Protein AF-A0A286D4R8-F1 (afdb_monomer_lite)

Sequence (88 aa):
MTTLEAYLQSLLMSEQDLAALLSKLPDEALEAIANSAVLATHPASRIANVILLDRKRAARALLQRAEQYVSRPPAPVPPDDEPRGPRP

Foldseek 3Di:
DDPVLVVLVVDPDDLVVLLVVLLPDDLVVLVCCLPDPSCVVPSSNVSSVVSNVVVVVVVVVVVVVVCVVVPPPPDPDDPPPDPPPDDD

Organism: NCBI:txid1073196

pLDDT: mean 82.14, std 12.84, range [53.06, 95.69]

Secondary structure (DSSP, 8-state):
--HHHHHHHH----HHHHHHHHTTS-HHHHHHHHT-SSSTTSHHHHHHHHHHHHHHHHHHHHHHHHHHHHTSPPPPPPP-----PPP-

Radius of gyration: 25.46 Å; chains: 1; bounding box: 49×23×81 Å

Structure (mmCIF, N/CA/C/O backbone):
data_AF-A0A286D4R8-F1
#
_entry.id   AF-A0A286D4R8-F1
#
loop_
_atom_site.group_PDB
_atom_site.id
_atom_site.type_symbol
_atom_site.label_atom_id
_atom_site.label_alt_id
_atom_site.label_comp_id
_atom_site.label_asym_id
_atom_site.label_entity_id
_atom_site.label_seq_id
_atom_site.pdbx_PDB_ins_code
_atom_site.Cartn_x
_atom_site.Cartn_y
_atom_site.Cartn_z
_atom_site.occupancy
_atom_site.B_iso_or_equiv
_atom_site.auth_seq_id
_atom_site.auth_comp_id
_atom_site.auth_asym_id
_atom_site.auth_atom_id
_atom_site.pdbx_PDB_model_num
ATOM 1 N N . MET A 1 1 ? 16.859 8.860 -9.067 1.00 55.75 1 MET A N 1
ATOM 2 C CA . MET A 1 1 ? 16.140 7.597 -8.799 1.00 55.75 1 MET A CA 1
ATOM 3 C C . MET A 1 1 ? 16.412 7.214 -7.362 1.00 55.75 1 MET A C 1
ATOM 5 O O . MET A 1 1 ? 17.576 7.211 -6.975 1.00 55.75 1 MET A O 1
ATOM 9 N N . THR A 1 2 ? 15.373 6.987 -6.561 1.00 64.94 2 THR A N 1
ATOM 10 C CA . THR A 1 2 ? 15.563 6.504 -5.185 1.00 64.94 2 THR A CA 1
ATOM 11 C C . THR A 1 2 ? 15.989 5.033 -5.221 1.00 64.94 2 THR A C 1
ATOM 13 O O . THR A 1 2 ? 15.629 4.298 -6.142 1.00 64.94 2 THR A O 1
ATOM 16 N N . THR A 1 3 ? 16.780 4.587 -4.244 1.00 78.81 3 THR A N 1
ATOM 17 C CA . THR A 1 3 ? 17.261 3.192 -4.172 1.00 78.81 3 THR A CA 1
ATOM 18 C C . THR A 1 3 ? 16.112 2.181 -4.120 1.00 78.81 3 THR A C 1
ATOM 20 O O . THR A 1 3 ? 16.249 1.073 -4.630 1.00 78.81 3 THR A O 1
ATOM 23 N N . LEU A 1 4 ? 14.962 2.581 -3.570 1.00 80.38 4 LEU A N 1
ATOM 24 C CA . LEU A 1 4 ? 13.764 1.755 -3.465 1.00 80.38 4 LEU A CA 1
ATOM 25 C C . LEU A 1 4 ? 13.098 1.489 -4.823 1.00 80.38 4 LEU A C 1
ATOM 27 O O . LEU A 1 4 ? 12.746 0.351 -5.107 1.00 80.38 4 LEU A O 1
ATOM 31 N N . GLU A 1 5 ? 12.959 2.499 -5.686 1.00 79.69 5 GLU A N 1
ATOM 32 C CA . GLU A 1 5 ? 12.358 2.320 -7.019 1.00 79.69 5 GLU A CA 1
ATOM 33 C C . GLU A 1 5 ? 13.202 1.396 -7.898 1.00 79.69 5 GLU A C 1
ATOM 35 O O . GLU A 1 5 ? 12.673 0.493 -8.543 1.00 79.69 5 GLU A O 1
ATOM 40 N N . ALA A 1 6 ? 14.523 1.591 -7.878 1.00 80.94 6 ALA A N 1
ATOM 41 C CA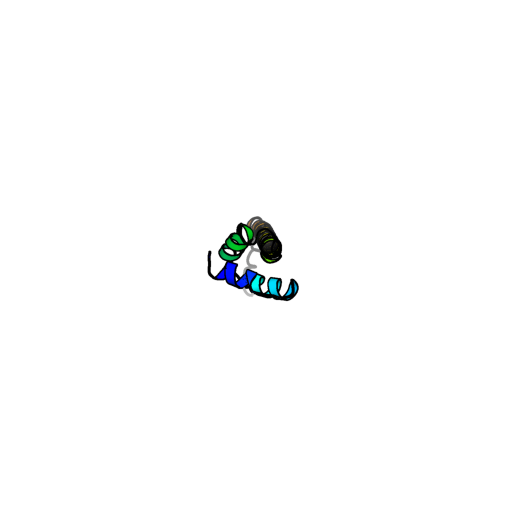 . ALA A 1 6 ? 15.461 0.751 -8.616 1.00 80.94 6 ALA A CA 1
ATOM 42 C C . ALA A 1 6 ? 15.464 -0.695 -8.087 1.00 80.94 6 ALA A C 1
ATOM 44 O O . ALA A 1 6 ? 15.522 -1.652 -8.862 1.00 80.94 6 ALA A O 1
ATOM 45 N N . TYR A 1 7 ? 15.343 -0.870 -6.768 1.00 84.62 7 TYR A N 1
ATOM 46 C CA . TYR A 1 7 ? 15.214 -2.190 -6.160 1.00 84.62 7 TYR A CA 1
ATOM 47 C C . TYR A 1 7 ? 13.917 -2.882 -6.598 1.00 84.62 7 TYR A C 1
ATOM 49 O O . TYR A 1 7 ? 13.958 -4.013 -7.070 1.00 84.62 7 TYR A O 1
ATOM 57 N N . LEU A 1 8 ? 12.782 -2.183 -6.549 1.00 84.69 8 LEU A N 1
ATOM 58 C CA . LEU A 1 8 ? 11.493 -2.729 -6.978 1.00 84.69 8 LEU A CA 1
ATOM 59 C C . LEU A 1 8 ? 11.449 -3.057 -8.476 1.00 84.69 8 LEU A C 1
ATOM 61 O O . LEU A 1 8 ? 10.818 -4.040 -8.842 1.00 84.69 8 LEU A O 1
ATOM 65 N N . GLN A 1 9 ? 12.134 -2.290 -9.331 1.00 80.56 9 GLN A N 1
ATOM 66 C CA . GLN A 1 9 ? 12.249 -2.609 -10.761 1.00 80.56 9 GLN A CA 1
ATOM 67 C C . GLN A 1 9 ? 13.138 -3.823 -11.056 1.00 80.56 9 GLN A C 1
ATOM 69 O O . GLN A 1 9 ? 12.919 -4.509 -12.051 1.00 80.56 9 GLN A O 1
ATOM 74 N N . SER A 1 10 ? 14.159 -4.076 -10.233 1.00 82.56 10 SER A N 1
ATOM 75 C CA . SER A 1 10 ? 15.072 -5.218 -10.422 1.00 82.56 10 SER A CA 1
ATOM 76 C C . SER A 1 10 ? 14.541 -6.525 -9.827 1.00 82.56 10 SER A C 1
ATOM 78 O O . SER A 1 10 ? 15.066 -7.603 -10.106 1.00 82.56 10 SER A O 1
ATOM 80 N N . LEU A 1 11 ? 13.486 -6.438 -9.022 1.00 81.38 11 LEU A N 1
ATOM 81 C CA . LEU A 1 11 ? 12.855 -7.559 -8.352 1.00 81.38 11 LEU A CA 1
ATOM 82 C C . LEU A 1 11 ? 11.867 -8.292 -9.269 1.00 81.38 11 LEU A C 1
ATOM 84 O O . LEU A 1 11 ? 10.781 -7.806 -9.568 1.00 81.38 11 LEU A O 1
ATOM 88 N N . LEU A 1 12 ? 12.210 -9.526 -9.637 1.00 77.06 12 LEU A N 1
ATOM 89 C CA . LEU A 1 12 ? 11.269 -10.479 -10.227 1.00 77.06 12 LEU A CA 1
ATOM 90 C C . LEU A 1 12 ? 10.608 -11.282 -9.100 1.00 77.06 12 LEU A C 1
ATOM 92 O O . LEU A 1 12 ? 11.132 -12.304 -8.662 1.00 77.06 12 LEU A O 1
ATOM 96 N N . MET A 1 13 ? 9.473 -10.799 -8.601 1.00 81.62 13 MET A N 1
ATOM 97 C CA . MET A 1 13 ? 8.675 -11.469 -7.563 1.00 81.62 13 MET A CA 1
ATOM 98 C C . MET A 1 13 ? 7.199 -11.509 -7.946 1.00 81.62 13 MET A C 1
ATOM 100 O O . MET A 1 13 ? 6.739 -10.750 -8.800 1.00 81.62 13 MET A O 1
ATOM 104 N N . SER A 1 14 ? 6.456 -12.420 -7.315 1.00 87.81 14 SER A N 1
ATOM 105 C CA . SER A 1 14 ? 5.009 -12.501 -7.491 1.00 87.81 14 SER A CA 1
ATOM 106 C C . SER A 1 14 ? 4.320 -11.251 -6.929 1.00 87.81 14 SER A C 1
ATOM 108 O O . SER A 1 14 ? 4.827 -10.601 -6.011 1.00 87.81 14 SER A O 1
ATOM 110 N N . GLU A 1 15 ? 3.126 -10.923 -7.435 1.00 88.00 15 GLU A N 1
ATOM 111 C CA . GLU A 1 15 ? 2.331 -9.814 -6.883 1.00 88.00 15 GLU A CA 1
ATOM 112 C C . GLU A 1 15 ? 2.008 -10.017 -5.393 1.00 88.00 15 GLU A C 1
ATOM 114 O O . GLU A 1 15 ? 1.880 -9.047 -4.648 1.00 88.00 15 GLU A O 1
ATOM 119 N N . GLN A 1 16 ? 1.912 -11.271 -4.945 1.00 88.19 16 GLN A N 1
ATOM 120 C CA . GLN A 1 16 ? 1.573 -11.621 -3.570 1.00 88.19 16 GLN A CA 1
ATOM 121 C C . GLN A 1 16 ? 2.740 -11.350 -2.609 1.00 88.19 16 GLN A C 1
ATOM 123 O O . GLN A 1 16 ? 2.544 -10.739 -1.557 1.00 88.19 16 GLN A O 1
ATOM 128 N N . ASP A 1 17 ? 3.962 -11.721 -3.001 1.00 90.62 17 ASP A N 1
ATOM 129 C CA . ASP A 1 17 ? 5.175 -11.426 -2.225 1.00 90.62 17 ASP A CA 1
ATOM 130 C C . ASP A 1 17 ? 5.460 -9.924 -2.196 1.00 90.62 17 ASP A C 1
ATOM 132 O O . ASP A 1 17 ? 5.801 -9.358 -1.154 1.00 90.62 17 ASP A O 1
ATOM 136 N N . LEU A 1 18 ? 5.249 -9.257 -3.333 1.00 91.12 18 LEU A N 1
ATOM 137 C CA . LEU A 1 18 ? 5.372 -7.811 -3.442 1.00 91.12 18 LEU A CA 1
ATOM 138 C C . LEU A 1 18 ? 4.367 -7.101 -2.523 1.00 91.12 18 LEU A C 1
ATOM 140 O O . LEU A 1 18 ? 4.745 -6.176 -1.807 1.00 91.12 18 LEU A O 1
ATOM 144 N N . ALA A 1 19 ? 3.114 -7.560 -2.468 1.00 91.75 19 ALA A N 1
ATOM 145 C CA . ALA A 1 19 ? 2.121 -7.028 -1.538 1.00 91.75 19 ALA A CA 1
ATOM 146 C C . ALA A 1 19 ? 2.532 -7.216 -0.072 1.00 91.75 19 ALA A C 1
ATOM 148 O O . ALA A 1 19 ? 2.405 -6.277 0.713 1.00 91.75 19 ALA A O 1
ATOM 149 N N . ALA A 1 20 ? 3.080 -8.378 0.291 1.00 92.75 20 ALA A N 1
ATOM 150 C CA . ALA A 1 20 ? 3.558 -8.648 1.648 1.00 92.75 20 ALA A CA 1
ATOM 151 C C . ALA A 1 20 ? 4.777 -7.794 2.045 1.00 92.75 20 ALA A C 1
ATOM 153 O O . ALA A 1 20 ? 4.961 -7.468 3.222 1.00 92.75 20 ALA A O 1
ATOM 154 N N . LEU A 1 21 ? 5.628 -7.433 1.082 1.00 92.00 21 LEU A N 1
ATOM 155 C CA . LEU A 1 21 ? 6.746 -6.518 1.307 1.00 92.00 21 LEU A CA 1
ATOM 156 C C . LEU A 1 21 ? 6.243 -5.082 1.478 1.00 92.00 21 LEU A C 1
ATOM 158 O O . LEU A 1 21 ? 6.576 -4.421 2.463 1.00 92.00 21 LEU A O 1
ATOM 162 N N . LEU A 1 22 ? 5.394 -4.619 0.559 1.00 92.88 22 LEU A N 1
ATOM 163 C CA . LEU A 1 22 ? 4.835 -3.269 0.586 1.00 92.88 22 LEU A CA 1
ATOM 164 C C . LEU A 1 22 ? 3.945 -3.040 1.816 1.00 92.88 22 LEU A C 1
ATOM 166 O O . LEU A 1 22 ? 3.972 -1.958 2.395 1.00 92.88 22 LEU A O 1
ATOM 170 N N . SER A 1 23 ? 3.226 -4.054 2.304 1.00 94.19 23 SER A N 1
ATOM 171 C CA . SER A 1 23 ? 2.373 -3.925 3.493 1.00 94.19 23 SER A CA 1
ATOM 172 C C . SER A 1 23 ? 3.142 -3.613 4.779 1.00 94.19 23 SER A C 1
ATOM 174 O O . SER A 1 23 ? 2.523 -3.211 5.763 1.00 94.19 23 SER A O 1
ATOM 176 N N . LYS A 1 24 ? 4.467 -3.801 4.794 1.00 93.69 24 LYS A N 1
ATOM 177 C CA . LYS A 1 24 ? 5.344 -3.466 5.928 1.00 93.69 24 LYS A CA 1
ATOM 178 C C . LYS A 1 24 ? 5.890 -2.039 5.857 1.00 93.69 24 LYS A C 1
ATOM 180 O O . LYS A 1 24 ? 6.472 -1.573 6.831 1.00 93.69 24 LYS A O 1
ATOM 185 N N . LEU A 1 25 ? 5.725 -1.354 4.725 1.00 92.25 25 LEU A N 1
ATOM 186 C CA . LEU A 1 25 ? 6.213 0.007 4.539 1.00 92.25 25 LEU A CA 1
ATOM 187 C C . LEU A 1 25 ? 5.276 1.042 5.193 1.00 92.25 25 LEU A C 1
ATOM 189 O O . LEU A 1 25 ? 4.064 0.799 5.319 1.00 92.25 25 LEU A O 1
ATOM 193 N N . PRO A 1 26 ? 5.822 2.204 5.602 1.00 94.06 26 PRO A N 1
ATOM 194 C CA . PRO A 1 26 ? 5.022 3.343 6.038 1.00 94.06 26 PRO A CA 1
ATOM 195 C C . PRO A 1 26 ? 4.260 3.967 4.860 1.00 94.06 26 PRO A C 1
ATOM 197 O O . PRO A 1 26 ? 4.642 3.798 3.700 1.00 94.06 26 PRO A O 1
ATOM 200 N N . ASP A 1 27 ? 3.199 4.716 5.166 1.00 94.19 27 ASP A N 1
ATOM 201 C CA . ASP A 1 27 ? 2.344 5.353 4.155 1.00 94.19 27 ASP A CA 1
ATOM 202 C C . ASP A 1 27 ? 3.137 6.300 3.242 1.00 94.19 27 ASP A C 1
ATOM 204 O O . ASP A 1 27 ? 2.951 6.266 2.034 1.00 94.19 27 ASP A O 1
ATOM 208 N N . GLU A 1 28 ? 4.099 7.050 3.783 1.00 93.00 28 GLU A N 1
ATOM 209 C CA . GLU A 1 28 ? 4.967 7.965 3.021 1.00 93.00 28 GLU A CA 1
ATOM 210 C C . GLU A 1 28 ? 5.746 7.244 1.906 1.00 93.00 28 GLU A C 1
ATOM 212 O O . GLU A 1 28 ? 5.839 7.722 0.775 1.00 93.00 28 GLU A O 1
ATOM 217 N N . ALA A 1 29 ? 6.278 6.054 2.203 1.00 91.50 29 ALA A N 1
ATOM 218 C CA . ALA A 1 29 ? 7.004 5.248 1.226 1.00 91.50 29 ALA A CA 1
ATOM 219 C C . ALA A 1 29 ? 6.054 4.641 0.183 1.00 91.50 29 ALA A C 1
ATOM 221 O O . ALA A 1 29 ? 6.392 4.574 -1.000 1.00 91.50 29 ALA A O 1
ATOM 222 N N . LEU A 1 30 ? 4.855 4.230 0.603 1.00 92.94 30 LEU A N 1
ATOM 223 C CA . LEU A 1 30 ? 3.818 3.753 -0.311 1.00 92.94 30 LEU A CA 1
ATOM 224 C C . LEU A 1 30 ? 3.330 4.867 -1.241 1.00 92.94 30 LEU A C 1
ATOM 226 O O . LEU A 1 30 ? 3.127 4.611 -2.424 1.00 92.94 30 LEU A O 1
ATOM 230 N N . GLU A 1 31 ? 3.189 6.096 -0.745 1.00 93.69 31 GLU A N 1
ATOM 231 C CA . GLU A 1 31 ? 2.811 7.262 -1.545 1.00 93.69 31 GLU A CA 1
ATOM 232 C C . GLU A 1 31 ? 3.906 7.620 -2.553 1.00 93.69 31 GLU A C 1
ATOM 234 O O . GLU A 1 31 ? 3.599 7.893 -3.714 1.00 93.69 31 GLU A O 1
ATOM 239 N N . ALA A 1 32 ? 5.181 7.546 -2.163 1.00 91.31 32 ALA A N 1
ATOM 240 C CA . ALA A 1 32 ? 6.293 7.732 -3.092 1.00 91.31 32 ALA A CA 1
ATOM 241 C C . ALA A 1 32 ? 6.284 6.682 -4.220 1.00 91.31 32 ALA A C 1
ATOM 243 O O . ALA A 1 32 ? 6.453 7.029 -5.387 1.00 91.31 32 ALA A O 1
ATOM 244 N N . ILE A 1 33 ? 6.028 5.410 -3.894 1.00 91.38 33 ILE A N 1
ATOM 245 C CA . ILE A 1 33 ? 5.922 4.322 -4.881 1.00 91.38 33 ILE A CA 1
ATOM 246 C C . ILE A 1 33 ? 4.699 4.508 -5.788 1.00 91.38 33 ILE A C 1
ATOM 248 O O . ILE A 1 33 ? 4.806 4.354 -7.004 1.00 91.38 33 ILE A O 1
ATOM 252 N N . ALA A 1 34 ? 3.543 4.846 -5.214 1.00 91.31 34 ALA A N 1
ATOM 253 C CA . ALA A 1 34 ? 2.301 5.061 -5.951 1.00 91.31 34 ALA A CA 1
ATOM 254 C C . ALA A 1 34 ? 2.421 6.221 -6.952 1.00 91.31 34 ALA A C 1
ATOM 256 O O . ALA A 1 34 ? 1.941 6.105 -8.078 1.00 91.31 34 ALA A O 1
ATOM 257 N N . ASN A 1 35 ? 3.105 7.301 -6.562 1.00 91.88 35 ASN A N 1
ATOM 258 C CA . ASN A 1 35 ? 3.309 8.498 -7.381 1.00 91.88 35 ASN A CA 1
ATOM 259 C C . ASN A 1 35 ? 4.574 8.446 -8.255 1.00 91.88 35 ASN A C 1
ATOM 261 O O . ASN A 1 35 ? 4.864 9.398 -8.983 1.00 91.88 35 ASN A O 1
ATOM 265 N N . SER A 1 36 ? 5.346 7.361 -8.192 1.00 89.44 36 SER A N 1
ATOM 266 C CA . SER A 1 36 ? 6.569 7.223 -8.975 1.00 89.44 36 SER A CA 1
ATOM 267 C C . SER A 1 36 ? 6.255 7.086 -10.464 1.00 89.44 36 SER A C 1
ATOM 269 O O . SER A 1 36 ? 5.636 6.114 -10.901 1.00 89.44 36 SER A O 1
ATOM 271 N N . ALA A 1 37 ? 6.772 8.014 -11.272 1.00 88.38 37 ALA A N 1
ATOM 272 C CA . ALA A 1 37 ? 6.698 7.922 -12.731 1.00 88.38 37 ALA A CA 1
ATOM 273 C C . ALA A 1 37 ? 7.446 6.690 -13.279 1.00 88.38 37 ALA A C 1
ATOM 275 O O . ALA A 1 37 ? 7.066 6.135 -14.306 1.00 88.38 37 ALA A O 1
ATOM 276 N N . VAL A 1 38 ? 8.487 6.237 -12.572 1.00 87.19 38 VAL A N 1
ATOM 277 C CA . VAL A 1 38 ? 9.316 5.077 -12.939 1.00 87.19 38 VAL A CA 1
ATOM 278 C C . VAL A 1 38 ? 8.560 3.761 -12.728 1.00 87.19 38 VAL A C 1
ATOM 280 O O . VAL A 1 38 ? 8.744 2.807 -13.483 1.00 87.19 38 VAL A O 1
ATOM 283 N N . LEU A 1 39 ? 7.689 3.713 -11.717 1.00 87.06 39 LEU A N 1
ATOM 284 C CA . LEU A 1 39 ? 6.882 2.541 -11.374 1.00 87.06 39 LEU A CA 1
ATOM 285 C C . LEU A 1 39 ? 5.429 2.643 -11.858 1.00 87.06 39 LEU A C 1
ATOM 287 O O . LEU A 1 39 ? 4.630 1.777 -11.514 1.00 87.06 39 LEU A O 1
ATOM 291 N N . ALA A 1 40 ? 5.074 3.649 -12.663 1.00 86.81 40 ALA A N 1
ATOM 292 C CA . ALA A 1 40 ? 3.689 3.915 -13.064 1.00 86.81 40 ALA A CA 1
ATOM 293 C C . ALA A 1 40 ? 3.006 2.719 -13.755 1.00 86.81 40 ALA A C 1
ATOM 295 O O . ALA A 1 40 ? 1.812 2.490 -13.575 1.00 86.81 40 ALA A O 1
ATOM 296 N N . THR A 1 41 ? 3.763 1.932 -14.523 1.00 87.38 41 THR A N 1
ATOM 297 C CA . THR A 1 41 ? 3.284 0.706 -15.186 1.00 87.38 41 THR A CA 1
ATOM 298 C C . THR A 1 41 ? 3.620 -0.570 -14.410 1.00 87.38 41 THR A C 1
ATOM 300 O O . THR A 1 41 ? 3.236 -1.664 -14.820 1.00 87.38 41 THR A O 1
ATOM 303 N N . HIS A 1 42 ? 4.336 -0.452 -13.290 1.00 90.69 42 HIS A N 1
ATOM 304 C CA . HIS A 1 42 ? 4.787 -1.577 -12.483 1.00 90.69 42 HIS A CA 1
ATOM 305 C C . HIS A 1 42 ? 3.699 -2.009 -11.480 1.00 90.69 42 HIS A C 1
ATOM 307 O O . HIS A 1 42 ? 3.042 -1.147 -10.882 1.00 90.69 42 HIS A O 1
ATOM 313 N N . PRO A 1 43 ? 3.540 -3.319 -11.188 1.00 91.00 43 PRO A N 1
ATOM 314 C CA . PRO A 1 43 ? 2.569 -3.805 -10.202 1.00 91.00 43 PRO A CA 1
ATOM 315 C C . PRO A 1 43 ? 2.696 -3.140 -8.825 1.00 91.00 43 PRO A C 1
ATOM 317 O O . PRO A 1 43 ? 1.690 -2.931 -8.149 1.00 91.00 43 PRO A O 1
ATOM 320 N N . ALA A 1 44 ? 3.913 -2.741 -8.433 1.00 91.81 44 ALA A N 1
ATOM 321 C CA . ALA A 1 44 ? 4.175 -2.066 -7.159 1.00 91.81 44 ALA A CA 1
ATOM 32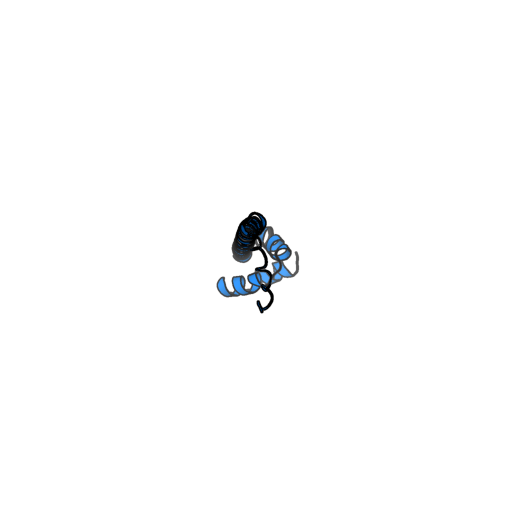2 C C . ALA A 1 44 ? 3.349 -0.784 -6.970 1.00 91.81 44 ALA A C 1
ATOM 324 O O . ALA A 1 44 ? 2.830 -0.571 -5.878 1.00 91.81 44 ALA A O 1
ATOM 325 N N . SER A 1 45 ? 3.180 0.042 -8.012 1.00 92.62 45 SER A N 1
ATOM 326 C CA . SER A 1 45 ? 2.397 1.284 -7.906 1.00 92.62 45 SER A CA 1
ATOM 327 C C . SER A 1 45 ? 0.911 0.988 -7.669 1.00 92.62 45 SER A C 1
ATOM 329 O O . SER A 1 45 ? 0.281 1.563 -6.776 1.00 92.62 45 SER A O 1
ATOM 331 N N . ARG A 1 46 ? 0.347 0.012 -8.396 1.00 93.50 46 ARG A N 1
ATOM 332 C CA . ARG A 1 46 ? -1.045 -0.424 -8.203 1.00 93.50 46 ARG A CA 1
ATOM 333 C C . ARG A 1 46 ? -1.261 -1.016 -6.809 1.00 93.50 46 ARG A C 1
ATOM 335 O O . ARG A 1 46 ? -2.223 -0.655 -6.138 1.00 93.50 46 ARG A O 1
ATOM 342 N N . ILE A 1 47 ? -0.372 -1.904 -6.366 1.00 94.19 47 ILE A N 1
ATOM 343 C CA . ILE A 1 47 ? -0.471 -2.566 -5.058 1.00 94.19 47 ILE A CA 1
ATOM 344 C C . ILE A 1 47 ? -0.321 -1.549 -3.918 1.00 94.19 47 ILE A C 1
ATOM 346 O O . ILE A 1 47 ? -1.102 -1.584 -2.969 1.00 94.19 47 ILE A O 1
ATOM 350 N N .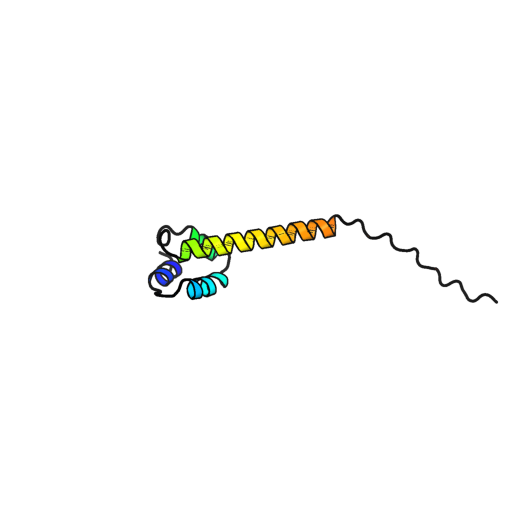 ALA A 1 48 ? 0.613 -0.597 -4.027 1.00 93.69 48 ALA A N 1
ATOM 351 C CA . ALA A 1 48 ? 0.779 0.469 -3.040 1.00 93.69 48 ALA A CA 1
ATOM 352 C C . ALA A 1 48 ? -0.495 1.320 -2.889 1.00 93.69 48 ALA A C 1
ATOM 354 O O . ALA A 1 48 ? -0.928 1.583 -1.767 1.00 93.69 48 ALA A O 1
ATOM 355 N N . ASN A 1 49 ? -1.147 1.673 -4.003 1.00 94.00 49 ASN A N 1
ATOM 356 C CA . ASN A 1 49 ? -2.423 2.393 -3.989 1.00 94.00 49 ASN A CA 1
ATOM 357 C C . ASN A 1 49 ? -3.541 1.617 -3.276 1.00 94.00 49 ASN A C 1
ATOM 359 O O . ASN A 1 49 ? -4.300 2.205 -2.505 1.00 94.00 49 ASN A O 1
ATOM 363 N N . VAL A 1 50 ? -3.637 0.302 -3.504 1.00 95.00 50 VAL A N 1
ATOM 364 C CA . VAL A 1 50 ? -4.627 -0.552 -2.826 1.00 95.00 50 VAL A CA 1
ATOM 365 C C . VAL A 1 50 ? -4.391 -0.557 -1.315 1.00 95.00 50 VAL A C 1
ATOM 367 O O . VAL A 1 50 ? -5.322 -0.302 -0.553 1.00 95.00 50 VAL A O 1
ATOM 370 N N . ILE A 1 51 ? -3.143 -0.759 -0.878 1.00 94.06 51 ILE A N 1
ATOM 371 C CA . ILE A 1 51 ? -2.789 -0.770 0.550 1.00 94.06 51 ILE A CA 1
ATOM 372 C C . ILE A 1 51 ? -3.121 0.577 1.208 1.00 94.06 51 ILE A C 1
ATOM 374 O O . ILE A 1 51 ? -3.728 0.606 2.280 1.00 94.06 51 ILE A O 1
ATOM 378 N N . LEU A 1 52 ? -2.770 1.696 0.565 1.00 95.69 52 LEU A N 1
ATOM 379 C CA . LEU A 1 52 ? -3.081 3.039 1.067 1.00 95.69 52 LEU A CA 1
ATOM 380 C C . LEU A 1 52 ? -4.588 3.268 1.203 1.00 95.69 52 LEU A C 1
ATOM 382 O O . LEU A 1 52 ? -5.046 3.827 2.203 1.00 95.69 52 LEU A O 1
ATOM 386 N N . LEU A 1 53 ? -5.372 2.840 0.211 1.00 95.12 53 LEU A N 1
ATOM 387 C CA . LEU A 1 53 ? -6.823 2.983 0.241 1.00 95.12 53 LEU A CA 1
ATOM 388 C C . LEU A 1 53 ? -7.439 2.187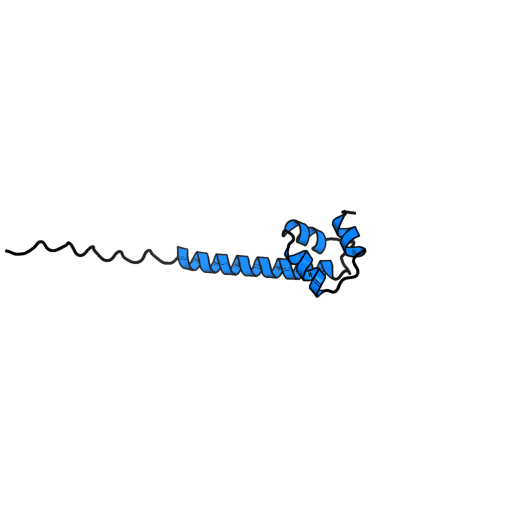 1.397 1.00 95.12 53 LEU A C 1
ATOM 390 O O . LEU A 1 53 ? -8.298 2.710 2.111 1.00 95.12 53 LEU A O 1
ATOM 394 N N . ASP A 1 54 ? -6.985 0.954 1.608 1.00 94.62 54 ASP A N 1
ATOM 395 C CA . ASP A 1 54 ? -7.487 0.099 2.682 1.00 94.62 54 ASP A CA 1
ATOM 396 C C . ASP A 1 54 ? -7.119 0.638 4.065 1.00 94.62 54 ASP A C 1
ATOM 398 O O . ASP A 1 54 ? -7.978 0.694 4.949 1.00 94.62 54 ASP A O 1
ATOM 402 N N . ARG A 1 55 ? -5.893 1.148 4.246 1.00 93.31 55 ARG A N 1
ATOM 403 C CA . ARG A 1 55 ? -5.489 1.824 5.490 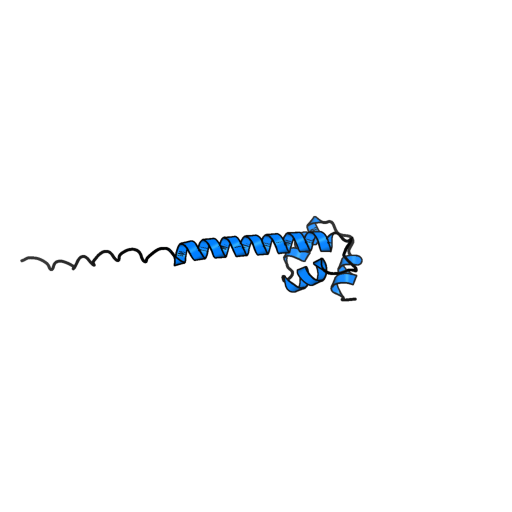1.00 93.31 55 ARG A CA 1
ATOM 404 C C . ARG A 1 55 ? -6.350 3.058 5.768 1.00 93.31 55 ARG A C 1
ATOM 406 O O . ARG A 1 55 ? -6.855 3.213 6.880 1.00 93.31 55 ARG A O 1
ATOM 413 N N . LYS A 1 56 ? -6.608 3.893 4.753 1.00 93.19 56 LYS A N 1
ATOM 414 C CA . LYS A 1 56 ? -7.484 5.077 4.872 1.00 93.19 56 LYS A CA 1
ATOM 415 C C . LYS A 1 56 ? -8.925 4.690 5.228 1.00 93.19 56 LYS A C 1
ATOM 417 O O . LYS A 1 56 ? -9.553 5.345 6.062 1.00 93.19 56 LYS A O 1
ATOM 422 N N . ARG A 1 57 ? -9.452 3.607 4.646 1.00 93.69 57 ARG A N 1
ATOM 423 C CA . ARG A 1 57 ? -10.780 3.067 4.990 1.00 93.69 57 ARG A CA 1
ATOM 424 C C . ARG A 1 57 ? -10.836 2.559 6.428 1.00 93.69 57 ARG A C 1
ATOM 426 O O . ARG A 1 57 ? -11.777 2.903 7.142 1.00 93.69 57 ARG A O 1
ATOM 433 N N . ALA A 1 58 ? -9.834 1.799 6.863 1.00 91.88 58 ALA A N 1
ATOM 434 C CA . ALA A 1 58 ? -9.744 1.304 8.234 1.00 91.88 58 ALA A CA 1
ATOM 435 C C . ALA A 1 58 ? -9.673 2.458 9.247 1.00 91.88 58 ALA A C 1
ATOM 437 O O . ALA A 1 58 ? -10.422 2.466 10.223 1.00 91.88 58 ALA A O 1
ATOM 438 N N . ALA A 1 59 ? -8.855 3.479 8.973 1.00 89.50 59 ALA A N 1
ATOM 439 C CA . ALA A 1 59 ? -8.771 4.681 9.799 1.00 89.50 59 ALA A CA 1
ATOM 440 C C . ALA A 1 59 ? -10.124 5.405 9.897 1.00 89.50 59 ALA A C 1
ATOM 442 O O . ALA A 1 59 ? -10.560 5.764 10.989 1.00 89.50 59 ALA A O 1
ATOM 443 N N . ARG A 1 60 ? -10.842 5.557 8.776 1.00 90.69 60 ARG A N 1
ATOM 444 C CA . ARG A 1 60 ? -12.174 6.180 8.768 1.00 90.69 60 ARG A CA 1
ATOM 445 C C . ARG A 1 60 ? -13.201 5.383 9.572 1.00 90.69 60 ARG A C 1
ATOM 447 O O . ARG A 1 60 ? -13.984 5.981 10.303 1.00 90.69 60 ARG A O 1
ATOM 454 N N . ALA A 1 61 ? -13.188 4.056 9.469 1.00 89.38 61 ALA A N 1
ATOM 455 C CA . ALA A 1 61 ? -14.068 3.197 10.259 1.00 89.38 61 ALA A CA 1
ATOM 456 C C . ALA A 1 61 ? -13.776 3.307 11.767 1.00 89.38 61 ALA A C 1
ATOM 458 O O . ALA A 1 61 ? -14.703 3.358 12.575 1.00 89.38 61 ALA A O 1
ATOM 459 N N . LEU A 1 62 ? -12.497 3.396 12.150 1.00 87.75 62 LEU A N 1
ATOM 460 C CA . LEU A 1 62 ? -12.094 3.621 13.540 1.00 87.75 62 LEU A CA 1
ATOM 461 C C . LEU A 1 62 ? -12.560 4.984 14.059 1.00 87.75 62 LEU A C 1
ATOM 463 O O . LEU A 1 62 ? -13.092 5.047 15.164 1.00 87.75 62 LEU A O 1
ATOM 467 N N . LEU A 1 63 ? -12.422 6.046 13.261 1.00 85.56 63 LEU A N 1
ATOM 468 C CA . LEU A 1 63 ? -12.907 7.382 13.619 1.00 85.56 63 LEU A CA 1
ATOM 469 C C . LEU A 1 63 ? -14.425 7.402 13.817 1.00 85.56 63 LEU A C 1
ATOM 471 O O . LEU A 1 63 ? -14.891 7.850 14.858 1.00 85.56 63 LEU A O 1
ATOM 475 N N . GLN A 1 64 ? -15.194 6.828 12.887 1.00 85.06 64 GLN A N 1
ATOM 476 C CA . GLN A 1 64 ? -16.654 6.722 13.026 1.00 85.06 64 GLN A CA 1
ATOM 477 C C . GLN A 1 64 ? -17.059 5.947 14.282 1.00 85.06 64 GLN A C 1
ATOM 479 O O . GLN A 1 64 ? -18.008 6.307 14.978 1.00 85.06 64 GLN A O 1
ATOM 484 N N . ARG A 1 65 ? -16.326 4.877 14.601 1.00 80.38 65 ARG A N 1
ATOM 485 C CA . ARG A 1 65 ? -16.564 4.107 15.819 1.00 80.38 65 ARG A CA 1
ATOM 486 C C . ARG A 1 65 ? -16.209 4.913 17.072 1.00 80.38 65 ARG A C 1
ATOM 488 O O . ARG A 1 65 ? -16.954 4.861 18.045 1.00 80.38 65 ARG A O 1
ATOM 495 N N . ALA A 1 66 ? -15.117 5.675 17.057 1.00 80.50 66 ALA A N 1
ATOM 496 C CA . ALA A 1 66 ? -14.743 6.565 18.154 1.00 80.50 66 ALA A CA 1
ATOM 497 C C . ALA A 1 66 ? -15.792 7.669 18.378 1.00 80.50 66 ALA A C 1
ATOM 499 O O . ALA A 1 66 ? -16.183 7.906 19.518 1.00 80.50 66 ALA A O 1
ATOM 500 N N . GLU A 1 67 ? -16.323 8.275 17.312 1.00 81.00 67 GLU A N 1
ATOM 501 C CA . GLU A 1 67 ? -17.413 9.260 17.385 1.00 81.00 67 GLU A CA 1
ATOM 502 C C . GLU A 1 67 ? -18.666 8.691 18.065 1.00 81.00 67 GLU A C 1
ATOM 504 O O . GLU A 1 67 ? -19.282 9.370 18.886 1.00 81.00 67 GLU A O 1
ATOM 509 N N . GLN A 1 68 ? -19.021 7.429 17.796 1.00 75.94 68 GLN A N 1
ATOM 510 C CA . GLN A 1 68 ? -20.138 6.748 18.467 1.00 75.94 68 GLN A CA 1
ATOM 511 C C . GLN A 1 68 ? -19.903 6.550 19.970 1.00 75.94 68 GLN A C 1
ATOM 513 O O . GLN A 1 68 ? -20.856 6.600 20.747 1.00 75.94 68 GLN A O 1
ATOM 518 N N . TYR A 1 69 ? -18.654 6.329 20.390 1.00 68.19 69 TYR A N 1
ATOM 519 C CA . TYR A 1 69 ? -18.309 6.213 21.808 1.00 68.19 69 TYR A CA 1
ATOM 520 C C . TYR A 1 69 ? -18.295 7.575 22.510 1.00 68.19 69 TYR A C 1
ATOM 522 O O . TYR A 1 69 ? -18.779 7.669 23.633 1.00 68.19 69 TYR A O 1
ATOM 530 N N . VAL A 1 70 ? -17.796 8.626 21.852 1.00 63.22 70 VAL A N 1
ATOM 531 C CA . VAL A 1 70 ? -17.752 9.994 22.402 1.00 63.22 70 VAL A CA 1
ATOM 532 C C . VAL A 1 70 ? -19.143 10.639 22.451 1.00 63.22 70 VAL A C 1
ATOM 534 O O . VAL A 1 70 ? -19.441 11.386 23.377 1.00 63.22 70 VAL A O 1
ATOM 537 N N . SER A 1 71 ? -20.024 10.320 21.500 1.00 59.62 71 SER A N 1
ATOM 538 C CA . SER A 1 71 ? -21.394 10.859 21.445 1.00 59.62 71 SER A CA 1
ATOM 539 C C . SER A 1 71 ? -22.378 10.120 22.356 1.00 59.62 71 SER A C 1
ATOM 541 O O . SER A 1 71 ? -23.545 10.506 22.441 1.00 59.62 71 SER A O 1
ATOM 543 N N . ARG A 1 72 ? -21.952 9.039 23.025 1.00 53.06 72 ARG A N 1
ATOM 544 C CA . ARG A 1 72 ? -22.793 8.341 23.995 1.00 53.06 72 ARG A CA 1
ATOM 545 C C . ARG A 1 72 ? -22.777 9.172 25.283 1.00 53.06 72 ARG A C 1
ATOM 547 O O . ARG A 1 72 ? -21.706 9.298 25.877 1.00 53.06 72 ARG A O 1
ATOM 554 N N . PRO A 1 73 ? -23.909 9.760 25.716 1.00 54.25 73 PRO A N 1
ATOM 555 C CA . PRO A 1 73 ? -23.942 10.478 26.982 1.00 54.25 73 PRO A CA 1
ATOM 556 C C . PRO A 1 73 ? -23.445 9.533 28.083 1.00 54.25 73 PRO A C 1
ATOM 558 O O . PRO A 1 73 ? -23.738 8.330 28.006 1.00 54.25 73 PRO A O 1
ATOM 561 N N . PRO A 1 74 ? -22.667 10.033 29.065 1.00 57.12 74 PRO A N 1
ATOM 562 C CA . PRO A 1 74 ? -22.232 9.209 30.181 1.00 57.12 74 PRO A CA 1
ATOM 563 C C . PRO A 1 74 ? -23.471 8.521 30.739 1.00 57.12 74 PRO A C 1
ATOM 565 O O . PRO A 1 74 ? -24.496 9.172 30.965 1.00 57.12 74 PRO A O 1
ATOM 568 N N . ALA A 1 75 ? -23.407 7.191 30.851 1.00 62.84 75 ALA A N 1
ATOM 569 C CA . ALA A 1 75 ? -24.510 6.436 31.415 1.00 62.84 75 ALA A CA 1
ATOM 570 C C . ALA A 1 75 ? -24.864 7.089 32.760 1.00 62.84 75 ALA A C 1
ATOM 572 O O . ALA A 1 75 ? -23.936 7.396 33.518 1.00 62.84 75 ALA A O 1
ATOM 573 N N . PRO A 1 76 ? -26.152 7.371 33.031 1.00 62.78 76 PRO A N 1
ATOM 574 C CA . PRO A 1 76 ? -26.545 7.950 34.303 1.00 62.78 76 PRO A CA 1
ATOM 575 C C . PRO A 1 76 ? -25.957 7.074 35.404 1.00 62.78 76 PRO A C 1
ATOM 577 O O . PRO A 1 76 ? -26.201 5.866 35.432 1.00 62.78 76 PRO A O 1
ATOM 580 N N . VAL A 1 77 ? -25.113 7.678 36.242 1.00 66.69 77 VAL A N 1
ATOM 581 C CA . VAL A 1 77 ? -24.549 7.018 37.417 1.00 66.69 77 VAL A CA 1
ATOM 582 C C . VAL A 1 77 ? -25.755 6.556 38.236 1.00 66.69 77 VAL A C 1
ATOM 584 O O . VAL A 1 77 ? -26.569 7.411 38.602 1.00 66.69 77 VAL A O 1
ATOM 587 N N . PRO A 1 78 ? -25.956 5.241 38.451 1.00 60.09 78 PRO A N 1
ATOM 588 C CA . PRO A 1 78 ? -26.998 4.807 39.364 1.00 60.09 78 PRO A CA 1
ATOM 589 C C . PRO A 1 78 ? -26.681 5.452 40.716 1.00 60.09 78 PRO A C 1
ATOM 591 O O . PRO A 1 78 ? -25.510 5.450 41.103 1.00 60.09 78 PRO A O 1
ATOM 594 N N . PRO A 1 79 ? -27.662 6.071 41.395 1.00 64.69 79 PRO A N 1
ATOM 595 C CA . PRO A 1 79 ? -27.408 6.624 42.713 1.00 64.69 79 PRO A CA 1
ATOM 596 C C . PRO A 1 79 ? -26.838 5.496 43.570 1.00 64.69 79 PRO A C 1
ATOM 598 O O . PRO A 1 79 ? -27.416 4.408 43.594 1.00 64.69 79 PRO A O 1
ATOM 601 N N . ASP A 1 80 ? -25.679 5.739 44.186 1.00 68.81 80 ASP A N 1
ATOM 602 C CA . ASP A 1 80 ? -25.121 4.859 45.205 1.00 68.81 80 ASP A CA 1
ATOM 603 C C . ASP A 1 80 ? -26.254 4.542 46.184 1.00 68.81 80 ASP A C 1
ATOM 605 O O . ASP A 1 80 ? -26.778 5.440 46.851 1.00 68.81 80 ASP A O 1
ATOM 609 N N . ASP A 1 81 ? -26.687 3.280 46.211 1.00 61.34 81 ASP A N 1
ATOM 610 C CA . ASP A 1 81 ? -27.523 2.762 47.282 1.00 61.34 81 ASP A CA 1
ATOM 611 C C . ASP A 1 81 ? -26.670 2.916 48.545 1.00 61.34 81 ASP A C 1
ATOM 613 O O . ASP A 1 81 ? -25.786 2.102 48.825 1.00 61.34 81 ASP A O 1
ATOM 617 N N . GLU A 1 82 ? -26.882 4.031 49.254 1.00 64.38 82 GLU A N 1
ATOM 618 C CA . GLU A 1 82 ? -26.401 4.253 50.611 1.00 64.38 82 GLU A CA 1
ATOM 619 C C . GLU A 1 82 ? -26.539 2.922 51.353 1.00 64.38 82 GLU A C 1
ATOM 621 O O . GLU A 1 82 ? -27.647 2.366 51.377 1.00 64.38 82 GLU A O 1
ATOM 626 N N . PRO A 1 83 ? -25.462 2.376 51.951 1.00 57.12 83 PRO A N 1
ATOM 627 C CA . PRO A 1 83 ? -25.585 1.189 52.768 1.00 57.12 83 PRO A CA 1
ATOM 628 C C . PRO A 1 83 ? -26.466 1.594 53.943 1.00 57.12 83 PRO A C 1
ATOM 630 O O . PRO A 1 83 ? -25.998 2.215 54.897 1.00 57.12 83 PRO A O 1
ATOM 633 N N . ARG A 1 84 ? -27.774 1.320 53.832 1.00 63.44 84 ARG A N 1
ATOM 634 C CA . ARG A 1 84 ? -28.746 1.592 54.883 1.00 63.44 84 ARG A CA 1
ATOM 635 C C . ARG A 1 84 ? -28.198 0.907 56.115 1.00 63.44 84 ARG A C 1
ATOM 637 O O . ARG A 1 84 ? -28.125 -0.322 56.158 1.00 63.44 84 ARG A O 1
ATOM 644 N N . GLY A 1 85 ? -27.740 1.732 57.055 1.00 59.34 85 GLY A N 1
ATOM 645 C CA . GLY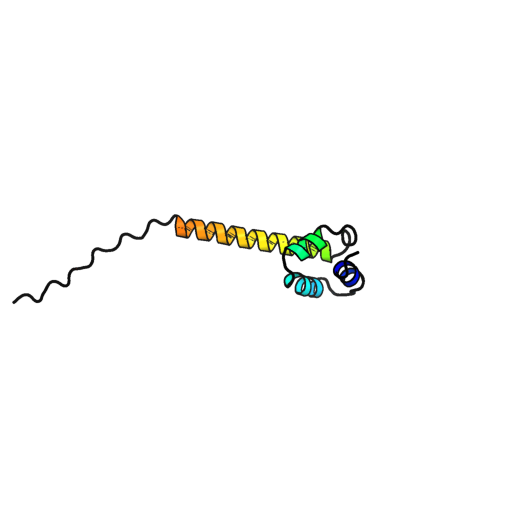 A 1 85 ? -27.101 1.271 58.272 1.00 59.34 85 GLY A CA 1
ATOM 646 C C . GLY A 1 85 ? -27.957 0.196 58.941 1.00 59.34 85 GLY A C 1
ATOM 647 O O . GLY A 1 85 ? -29.186 0.208 58.785 1.00 59.34 85 GLY A O 1
ATOM 648 N N . PRO A 1 86 ? -27.332 -0.749 59.657 1.00 64.25 86 PRO A N 1
ATOM 649 C CA . PRO A 1 86 ? -28.070 -1.790 60.350 1.00 64.25 86 PRO A CA 1
ATOM 650 C C . PRO A 1 86 ? -29.115 -1.131 61.261 1.00 64.25 86 PRO A C 1
ATOM 652 O O . PRO A 1 86 ? -28.786 -0.341 62.145 1.00 64.25 86 PRO A O 1
ATOM 655 N N . ARG A 1 87 ? -30.393 -1.395 60.968 1.00 61.09 87 ARG A N 1
ATOM 656 C CA . ARG A 1 87 ? -31.516 -1.051 61.847 1.00 61.09 87 ARG A CA 1
ATOM 657 C C . ARG A 1 87 ? -31.468 -1.948 63.103 1.00 61.09 87 ARG A C 1
ATOM 659 O O . ARG A 1 87 ? -30.901 -3.035 63.008 1.00 61.09 87 ARG A O 1
ATOM 666 N N . PRO A 1 88 ? -32.001 -1.447 64.236 1.00 62.50 88 PRO A N 1
ATOM 667 C CA . PRO A 1 88 ? -31.671 -1.845 65.613 1.00 62.50 88 PRO A CA 1
ATOM 668 C C . PRO A 1 88 ? -31.927 -3.309 65.966 1.00 62.50 88 PRO A C 1
ATOM 670 O O . PRO A 1 88 ? -32.842 -3.913 65.363 1.00 62.50 88 PRO A O 1
#